Protein AF-A0A7W1NKZ8-F1 (afdb_monomer)

Nearest PDB structures (foldseek):
  4fcy-assembly1_A  TM=4.662E-01  e=5.764E-03  Muvirus mu
  3v1r-assembly1_A  TM=5.964E-01  e=1.233E-01  Xenotropic MuLV-related virus VP35
  2hb5-assembly1_A  TM=5.857E-01  e=3.860E-01  Moloney murine leukemia virus
  6ozs-assembly1_A  TM=3.858E-01  e=5.213E-01  Mus musculus
  2v7z-assembly2_B  TM=4.351E-01  e=7.777E+00  Rattus norvegicus

Radius of gyration: 21.21 Å; Cα contacts (8 Å, |Δi|>4): 188; chains: 1; bounding box: 59×27×57 Å

Foldseek 3Di:
DCPPDPDDPVLLVVLLVCVVVPNDLVVSCVVVVDDSVVSVVSNVVVVVVVVVVCVVPAAADQLQEKEWEKDWDDDVVAIKIKIWMARPPVRHTLDIDIDSDPDLVRLLVRLLSNLRRHPDDDHHYDYPPPPSNVVSCCVRVPDDDDVVNVVVVCVVVVND

Sequence (160 aa):
MFAGLRSDVKIVTWVVGLVAWGCPVAAIVAVFELDERTVADWLHRAGAYAEVFHHQHIQRVDLQQVQVDEIRLKMQQKVMWIAMAMSVGTRLWLGAVCQAKRDKKLAKQIMTCIYNWAQHMPLVIAFDGWNAYPKACSKVFREVYSLEKLADHANNLGLA

Mean predicted aligned error: 7.05 Å

pLDDT: mean 90.38, std 12.13, range [46.5, 98.25]

Structure (mmCIF, N/CA/C/O backbone):
data_AF-A0A7W1NKZ8-F1
#
_entry.id   AF-A0A7W1NKZ8-F1
#
loop_
_atom_site.group_PDB
_atom_site.id
_atom_site.type_symbol
_atom_site.label_atom_id
_atom_site.label_alt_id
_atom_site.label_comp_id
_atom_site.label_asym_id
_atom_site.label_entity_id
_atom_site.label_seq_id
_atom_site.pdbx_PDB_ins_code
_atom_site.Cartn_x
_atom_site.Cartn_y
_atom_site.Cartn_z
_atom_site.occupancy
_atom_site.B_iso_or_equiv
_atom_site.auth_seq_id
_atom_site.auth_comp_id
_atom_site.auth_asym_id
_atom_site.auth_atom_id
_atom_site.pdbx_PDB_model_num
ATOM 1 N N . MET A 1 1 ? -2.878 3.715 -16.952 1.00 84.62 1 MET A N 1
ATOM 2 C CA . MET A 1 1 ? -1.630 2.947 -17.155 1.00 84.62 1 MET A CA 1
ATOM 3 C C . MET A 1 1 ? -0.970 3.219 -18.510 1.00 84.62 1 MET A C 1
ATOM 5 O O . MET A 1 1 ? 0.131 3.749 -18.501 1.00 84.62 1 MET A O 1
ATOM 9 N N . PHE A 1 2 ? -1.606 2.930 -19.655 1.00 92.19 2 PHE A N 1
ATOM 10 C CA . PHE A 1 2 ? -0.925 2.903 -20.970 1.00 92.19 2 PHE A CA 1
ATOM 11 C C . PHE A 1 2 ? -0.939 4.199 -21.805 1.00 92.19 2 PHE A C 1
ATOM 13 O O . PHE A 1 2 ? -0.220 4.299 -22.795 1.00 92.19 2 PHE A O 1
ATOM 20 N N . ALA A 1 3 ? -1.734 5.202 -21.426 1.00 86.00 3 ALA A N 1
ATOM 21 C CA . ALA A 1 3 ? -1.888 6.429 -22.213 1.00 86.00 3 ALA A CA 1
ATOM 22 C C . ALA A 1 3 ? -0.549 7.166 -22.437 1.00 86.00 3 ALA A C 1
ATOM 24 O O . ALA A 1 3 ? 0.205 7.380 -21.490 1.00 86.00 3 ALA A O 1
ATOM 25 N N . GLY A 1 4 ? -0.247 7.555 -23.679 1.00 88.50 4 GLY A N 1
ATOM 26 C CA . GLY A 1 4 ? 0.957 8.330 -24.016 1.00 88.50 4 GLY A CA 1
ATOM 27 C C . GLY A 1 4 ? 2.282 7.552 -23.993 1.00 88.50 4 GLY A C 1
ATOM 28 O O . GLY A 1 4 ? 3.343 8.173 -23.987 1.00 88.50 4 GLY A O 1
ATOM 29 N N . LEU A 1 5 ? 2.254 6.215 -23.957 1.00 90.44 5 LEU A N 1
ATOM 30 C CA . LEU A 1 5 ? 3.464 5.399 -24.109 1.00 90.44 5 LEU A CA 1
ATOM 31 C C . LEU A 1 5 ? 3.984 5.435 -25.551 1.00 90.44 5 LEU A C 1
ATOM 33 O O . LEU A 1 5 ? 3.207 5.411 -26.500 1.00 90.44 5 LEU A O 1
ATOM 37 N N . ARG A 1 6 ? 5.314 5.432 -25.698 1.00 90.62 6 ARG A N 1
ATOM 38 C CA . ARG A 1 6 ? 6.012 5.222 -26.982 1.00 90.62 6 ARG A CA 1
ATOM 39 C C . ARG A 1 6 ? 6.473 3.771 -27.180 1.00 90.62 6 ARG A C 1
ATOM 41 O O . ARG A 1 6 ? 7.069 3.456 -28.201 1.00 90.62 6 ARG A O 1
ATOM 48 N N . SER A 1 7 ? 6.222 2.913 -26.195 1.00 91.56 7 SER A N 1
ATOM 49 C CA . SER A 1 7 ? 6.647 1.511 -26.151 1.00 91.56 7 SER A CA 1
ATOM 50 C C . SER A 1 7 ? 5.477 0.57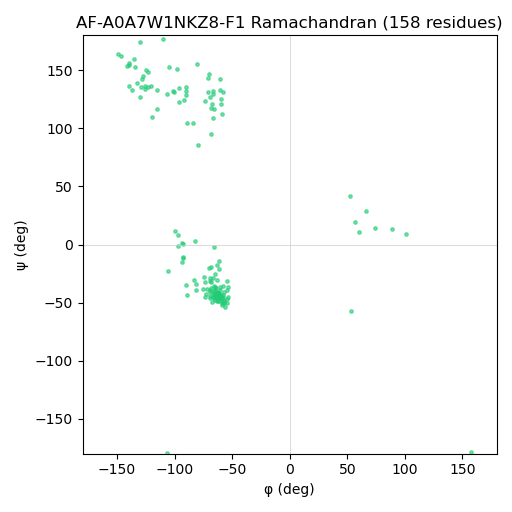4 -26.431 1.00 91.56 7 SER A C 1
ATOM 52 O O . SER A 1 7 ? 4.332 0.920 -26.131 1.00 91.56 7 SER A O 1
ATOM 54 N N . ASP A 1 8 ? 5.764 -0.618 -26.963 1.00 94.62 8 ASP A N 1
ATOM 55 C CA . ASP A 1 8 ? 4.750 -1.658 -27.158 1.00 94.62 8 ASP A CA 1
ATOM 56 C C . ASP A 1 8 ? 4.122 -2.041 -25.809 1.00 94.62 8 ASP A C 1
ATOM 58 O O . ASP A 1 8 ? 4.811 -2.417 -24.856 1.00 94.62 8 ASP A O 1
ATOM 62 N N . VAL A 1 9 ? 2.792 -1.961 -25.747 1.00 95.75 9 VAL A N 1
ATOM 63 C CA . VAL A 1 9 ? 1.986 -2.318 -24.577 1.00 95.75 9 VAL A CA 1
ATOM 64 C C . VAL A 1 9 ? 2.294 -3.736 -24.097 1.00 95.75 9 VAL A C 1
ATOM 66 O O . VAL A 1 9 ? 2.341 -3.953 -22.889 1.00 95.75 9 VAL A O 1
ATOM 69 N N . LYS A 1 10 ? 2.565 -4.687 -25.001 1.00 96.56 10 LYS A N 1
ATOM 70 C CA . LYS A 1 10 ? 2.895 -6.071 -24.627 1.00 96.56 10 LYS A CA 1
ATOM 71 C C . LYS A 1 10 ? 4.145 -6.148 -23.755 1.00 96.56 10 LYS A C 1
ATOM 73 O O . LYS A 1 10 ? 4.118 -6.819 -22.725 1.00 96.56 10 LYS A O 1
ATOM 78 N N . ILE A 1 11 ? 5.207 -5.428 -24.128 1.00 96.50 11 ILE A N 1
ATOM 79 C CA . ILE A 1 11 ? 6.454 -5.385 -23.350 1.00 96.50 11 ILE A CA 1
ATOM 80 C C . ILE A 1 11 ? 6.188 -4.769 -21.976 1.00 96.50 11 ILE A C 1
ATOM 82 O O . ILE A 1 11 ? 6.596 -5.335 -20.965 1.00 96.50 11 ILE A O 1
ATOM 86 N N . VAL A 1 12 ? 5.446 -3.660 -21.916 1.00 97.12 12 VAL A N 1
ATOM 87 C CA . VAL A 1 12 ? 5.104 -3.008 -20.641 1.00 97.12 12 VAL A CA 1
ATOM 88 C C . VAL A 1 12 ? 4.323 -3.954 -19.726 1.00 97.12 12 VAL A C 1
ATOM 90 O O . VAL A 1 12 ? 4.636 -4.063 -18.541 1.00 97.12 12 VAL A O 1
ATOM 93 N N . THR A 1 13 ? 3.343 -4.680 -20.267 1.00 97.06 13 THR A N 1
ATOM 94 C CA . THR A 1 13 ? 2.568 -5.675 -19.517 1.00 97.06 13 THR A CA 1
ATOM 95 C C .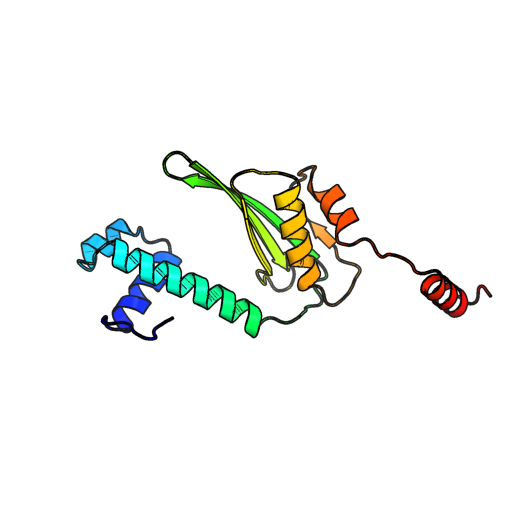 THR A 1 13 ? 3.446 -6.808 -18.991 1.00 97.06 13 THR A C 1
ATOM 97 O O . THR A 1 13 ? 3.304 -7.184 -17.829 1.00 97.06 13 THR A O 1
ATOM 100 N N . TRP A 1 14 ? 4.368 -7.338 -19.799 1.00 97.88 14 TRP A N 1
ATOM 101 C CA . TRP A 1 14 ? 5.294 -8.380 -19.350 1.00 97.88 14 TRP A CA 1
ATOM 102 C C . TRP A 1 14 ? 6.230 -7.889 -18.256 1.00 97.88 14 TRP A C 1
ATOM 104 O O . TRP A 1 14 ? 6.366 -8.566 -17.244 1.00 97.88 14 TRP A O 1
ATOM 114 N N . VAL A 1 15 ? 6.821 -6.704 -18.411 1.00 97.75 15 VAL A N 1
ATOM 115 C CA . VAL A 1 15 ? 7.709 -6.117 -17.399 1.00 97.75 15 VAL A CA 1
ATOM 116 C C . VAL A 1 15 ? 6.983 -5.935 -16.069 1.00 97.75 15 VAL A C 1
ATOM 118 O O . VAL A 1 15 ? 7.470 -6.395 -15.037 1.00 97.75 15 VAL A O 1
ATOM 121 N N . VAL A 1 16 ? 5.797 -5.322 -16.082 1.00 97.62 16 VAL A N 1
ATOM 122 C CA . VAL A 1 16 ? 4.998 -5.126 -14.861 1.00 97.62 16 VAL A CA 1
ATOM 123 C C . VAL A 1 16 ? 4.598 -6.469 -14.248 1.00 97.62 16 VAL A C 1
ATOM 125 O O . VAL A 1 16 ? 4.705 -6.637 -13.034 1.00 97.62 16 VAL A O 1
ATOM 128 N N . GLY A 1 17 ? 4.201 -7.441 -15.074 1.00 97.81 17 GLY A N 1
ATOM 129 C CA . GLY A 1 17 ? 3.902 -8.799 -14.628 1.00 97.81 17 GLY A CA 1
ATOM 130 C C . GLY A 1 17 ? 5.099 -9.457 -13.944 1.00 97.81 17 GLY A C 1
ATOM 131 O O . GLY A 1 17 ? 4.982 -9.908 -12.811 1.00 97.81 17 GLY A O 1
ATOM 132 N N . LEU A 1 18 ? 6.267 -9.464 -14.585 1.00 98.00 18 LEU A N 1
ATOM 133 C CA . LEU A 1 18 ? 7.491 -10.063 -14.048 1.00 98.00 18 LEU A CA 1
ATOM 134 C C . LEU A 1 18 ? 7.888 -9.453 -12.702 1.00 98.00 18 LEU A C 1
ATOM 136 O O . LEU A 1 18 ? 8.215 -10.195 -11.777 1.00 98.00 18 LEU A O 1
ATOM 140 N N . VAL A 1 19 ? 7.810 -8.126 -12.560 1.00 97.44 19 VAL A N 1
ATOM 141 C CA . VAL A 1 19 ? 8.068 -7.466 -11.271 1.00 97.44 19 VAL A CA 1
ATOM 142 C C . VAL A 1 19 ? 7.049 -7.893 -10.215 1.00 97.44 19 VAL A C 1
ATOM 144 O O . VAL A 1 19 ? 7.438 -8.178 -9.085 1.00 97.44 19 VAL A O 1
ATOM 147 N N . ALA A 1 20 ? 5.764 -8.003 -10.567 1.00 95.81 20 ALA A N 1
ATOM 148 C CA . ALA A 1 20 ? 4.727 -8.464 -9.641 1.00 95.81 20 ALA A CA 1
ATOM 149 C C . ALA A 1 20 ? 4.949 -9.917 -9.172 1.00 95.81 20 ALA A C 1
ATOM 151 O O . ALA A 1 20 ? 4.628 -10.250 -8.034 1.00 95.81 20 ALA A O 1
ATOM 152 N N . TRP A 1 21 ? 5.556 -10.759 -10.015 1.00 96.88 21 TRP A N 1
ATOM 153 C CA . TRP A 1 21 ? 5.985 -12.124 -9.678 1.00 96.88 21 TRP A CA 1
ATOM 154 C C . TRP A 1 21 ? 7.343 -12.191 -8.953 1.00 96.88 21 TRP A C 1
ATOM 156 O O . TRP A 1 21 ? 7.826 -13.281 -8.653 1.00 96.88 21 TRP A O 1
ATOM 166 N N . GLY A 1 22 ? 7.961 -11.047 -8.645 1.00 95.88 22 GLY A N 1
ATOM 167 C CA . GLY A 1 22 ? 9.202 -10.964 -7.872 1.00 95.88 22 GLY A CA 1
ATOM 168 C C . GLY A 1 22 ? 10.489 -11.037 -8.697 1.00 95.88 22 GLY A C 1
ATOM 169 O O . GLY A 1 22 ? 11.566 -11.207 -8.126 1.00 95.88 22 GLY A O 1
ATOM 170 N N . CYS A 1 23 ? 10.418 -10.899 -10.025 1.00 97.56 23 CYS A N 1
ATOM 171 C CA . CYS A 1 23 ? 11.612 -10.835 -10.865 1.00 97.56 23 CYS A CA 1
ATOM 172 C C . CYS A 1 23 ? 12.410 -9.545 -10.573 1.00 97.56 23 CYS A C 1
ATOM 174 O O . CYS A 1 23 ? 11.831 -8.452 -10.593 1.00 97.56 23 CYS A O 1
ATOM 176 N N . PRO A 1 24 ? 13.733 -9.625 -10.324 1.00 96.06 24 PRO A N 1
ATOM 177 C CA . PRO A 1 24 ? 14.551 -8.440 -10.090 1.00 96.06 24 PRO A CA 1
ATOM 178 C C . PRO A 1 24 ? 14.546 -7.483 -11.289 1.00 96.06 24 PRO A C 1
ATOM 180 O O . PRO A 1 24 ? 14.808 -7.895 -12.418 1.00 96.06 24 PRO A O 1
ATOM 183 N N . VAL A 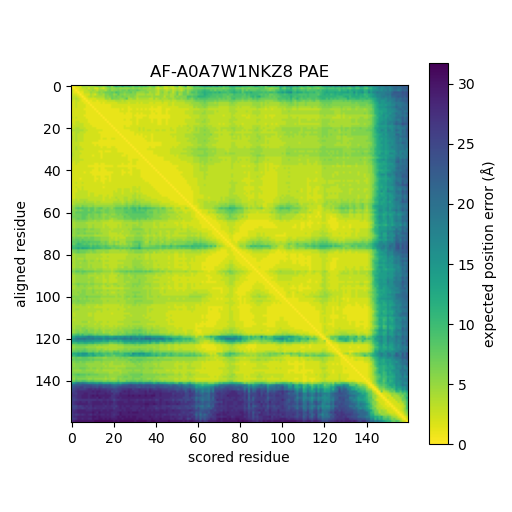1 25 ? 14.352 -6.184 -11.036 1.00 96.19 25 VAL A N 1
ATOM 184 C CA . VAL A 1 25 ? 14.349 -5.140 -12.085 1.00 96.19 25 VAL A CA 1
ATOM 185 C C . VAL A 1 25 ? 15.631 -5.170 -12.921 1.00 96.19 25 VAL A C 1
ATOM 187 O O . VAL A 1 25 ? 15.560 -5.059 -14.140 1.00 96.19 25 VAL A O 1
ATOM 190 N N . ALA A 1 26 ? 16.789 -5.408 -12.298 1.00 96.94 26 ALA A N 1
ATOM 191 C CA . ALA A 1 26 ? 18.065 -5.520 -13.006 1.00 96.94 26 ALA A CA 1
ATOM 192 C C . ALA A 1 26 ? 18.091 -6.673 -14.029 1.00 96.94 26 ALA A C 1
ATOM 194 O O . ALA A 1 26 ? 18.666 -6.522 -15.103 1.00 96.94 26 ALA A O 1
ATOM 195 N N . ALA A 1 27 ? 17.442 -7.806 -13.729 1.00 97.94 27 ALA A N 1
ATOM 196 C CA . ALA A 1 27 ? 17.345 -8.926 -14.665 1.00 97.94 27 ALA A CA 1
ATOM 197 C C . ALA A 1 27 ? 16.449 -8.569 -15.859 1.00 97.94 27 ALA A C 1
ATOM 199 O O . ALA A 1 27 ? 16.797 -8.861 -16.997 1.00 97.94 27 ALA A O 1
ATOM 200 N N . ILE A 1 28 ? 15.333 -7.881 -15.610 1.00 98.12 28 ILE A N 1
ATOM 201 C CA . ILE A 1 28 ? 14.430 -7.403 -16.664 1.00 98.12 28 ILE A CA 1
ATOM 202 C C . ILE A 1 28 ? 15.144 -6.401 -17.575 1.00 98.12 28 ILE A C 1
ATOM 204 O O . ILE A 1 28 ? 15.101 -6.545 -18.792 1.00 98.12 28 ILE A O 1
ATOM 208 N N . VAL A 1 29 ? 15.826 -5.416 -16.986 1.00 98.25 29 VAL A N 1
ATOM 209 C CA . VAL A 1 29 ? 16.631 -4.415 -17.701 1.00 98.25 29 VAL A CA 1
ATOM 210 C C . VAL A 1 29 ? 17.662 -5.086 -18.606 1.00 98.25 29 VAL A C 1
ATOM 212 O O . VAL A 1 29 ? 17.750 -4.738 -19.779 1.00 98.25 29 VAL A O 1
ATOM 215 N N . ALA A 1 30 ? 18.386 -6.084 -18.092 1.00 98.00 30 ALA A N 1
ATOM 216 C CA . ALA A 1 30 ? 19.406 -6.795 -18.855 1.00 98.00 30 ALA A CA 1
ATOM 217 C C . ALA A 1 30 ? 18.822 -7.666 -19.982 1.00 98.00 30 ALA A C 1
ATOM 219 O O . ALA A 1 30 ? 19.348 -7.655 -21.087 1.00 98.00 30 ALA A O 1
ATOM 220 N N . VAL A 1 31 ? 17.746 -8.416 -19.718 1.00 97.88 31 VAL A N 1
ATOM 221 C CA . VAL A 1 31 ? 17.170 -9.374 -20.682 1.00 97.88 31 VAL A CA 1
ATOM 222 C C . VAL A 1 31 ? 16.388 -8.681 -21.795 1.00 97.88 31 VAL A C 1
ATOM 224 O O . VAL A 1 31 ? 16.431 -9.124 -22.937 1.00 97.88 31 VAL A O 1
ATOM 227 N N . PHE A 1 32 ? 15.657 -7.614 -21.470 1.00 96.56 32 PHE A N 1
ATOM 228 C CA . PHE A 1 32 ? 14.863 -6.865 -22.447 1.00 96.56 32 PHE A CA 1
ATOM 229 C C . PHE A 1 32 ? 15.614 -5.664 -23.040 1.00 96.56 32 PHE A C 1
ATOM 231 O O . PHE A 1 32 ? 15.027 -4.935 -23.835 1.00 96.56 32 PHE A O 1
ATOM 238 N N . GLU A 1 33 ? 16.873 -5.444 -22.641 1.00 97.19 33 GLU A N 1
ATOM 239 C CA . GLU A 1 33 ? 17.715 -4.316 -23.070 1.00 97.19 33 GLU A CA 1
ATOM 240 C C . GLU A 1 33 ? 17.026 -2.949 -22.879 1.00 97.19 33 GLU A C 1
ATOM 242 O O . GLU A 1 33 ? 17.062 -2.061 -23.732 1.00 97.19 33 GLU A O 1
ATOM 247 N N . LEU A 1 34 ? 16.352 -2.784 -21.738 1.00 96.94 34 LEU A N 1
ATOM 248 C CA . LEU A 1 34 ? 15.574 -1.588 -21.413 1.00 96.94 34 LEU A CA 1
ATOM 249 C C . LEU A 1 34 ? 16.365 -0.622 -20.535 1.00 96.94 34 LEU A C 1
ATOM 251 O O . LEU A 1 34 ? 17.146 -1.030 -19.684 1.00 96.94 34 LEU A O 1
ATOM 255 N N . ASP A 1 35 ? 16.081 0.672 -20.652 1.00 96.56 35 ASP A N 1
ATOM 256 C CA . ASP A 1 35 ? 16.578 1.652 -19.687 1.00 96.56 35 ASP A CA 1
ATOM 257 C C . ASP A 1 35 ? 15.861 1.496 -18.328 1.00 96.56 35 ASP A C 1
ATOM 259 O O . ASP A 1 35 ? 14.628 1.451 -18.250 1.00 96.56 35 ASP A O 1
ATOM 263 N N . GLU A 1 36 ? 16.628 1.443 -17.236 1.00 96.69 36 GLU A N 1
ATOM 264 C CA . GLU A 1 36 ? 16.103 1.245 -15.876 1.00 96.69 36 GLU A CA 1
ATOM 265 C C . GLU A 1 36 ? 15.093 2.328 -15.464 1.00 96.69 36 GLU A C 1
ATOM 267 O O . GLU A 1 36 ? 14.094 2.031 -14.804 1.00 96.69 36 GLU A O 1
ATOM 272 N N . ARG A 1 37 ? 15.293 3.582 -15.889 1.00 96.56 37 ARG A N 1
ATOM 273 C CA . ARG A 1 37 ? 14.377 4.694 -15.581 1.00 96.56 37 ARG A CA 1
ATOM 274 C C . ARG A 1 37 ? 13.047 4.518 -16.300 1.00 96.56 37 ARG A C 1
ATOM 276 O O . ARG A 1 37 ? 12.011 4.894 -15.759 1.00 96.56 37 ARG A O 1
ATOM 283 N N . THR A 1 38 ? 13.072 3.922 -17.489 1.00 96.06 38 THR A N 1
ATOM 284 C CA . THR A 1 38 ? 11.860 3.581 -18.242 1.00 96.06 38 THR A CA 1
ATOM 285 C C . THR A 1 38 ? 11.056 2.503 -17.516 1.00 96.06 38 THR A C 1
ATOM 287 O O . THR A 1 38 ? 9.850 2.662 -17.328 1.00 96.06 38 THR A O 1
ATOM 290 N N . VAL A 1 39 ? 11.716 1.448 -17.023 1.00 97.00 39 VAL A N 1
ATOM 291 C CA . VAL A 1 39 ? 11.057 0.422 -16.197 1.00 97.00 39 VAL A CA 1
ATOM 292 C C . VAL A 1 39 ? 10.484 1.038 -14.916 1.00 97.00 39 VAL A C 1
ATOM 294 O O . VAL A 1 39 ? 9.335 0.770 -14.565 1.00 97.00 39 VAL A O 1
ATOM 297 N N . ALA A 1 40 ? 11.239 1.914 -14.247 1.00 95.94 40 ALA A N 1
ATOM 298 C CA . ALA A 1 40 ? 10.775 2.614 -13.052 1.00 95.94 40 ALA A CA 1
ATOM 299 C C . ALA A 1 40 ? 9.531 3.487 -13.315 1.00 95.94 40 ALA A C 1
ATOM 301 O O . ALA A 1 40 ? 8.587 3.445 -12.522 1.00 95.94 40 ALA A O 1
ATOM 302 N N . ASP A 1 41 ? 9.485 4.228 -14.431 1.00 96.69 41 ASP A N 1
ATOM 303 C CA . ASP A 1 41 ? 8.300 5.000 -14.838 1.00 96.69 41 ASP A CA 1
ATOM 304 C C . ASP A 1 41 ? 7.081 4.093 -15.048 1.00 96.69 41 ASP A C 1
ATOM 306 O O . ASP A 1 41 ? 5.993 4.371 -14.538 1.00 96.69 41 ASP A O 1
ATOM 310 N N . TRP A 1 42 ? 7.247 2.959 -15.734 1.00 97.38 42 TRP A N 1
ATOM 311 C CA . TRP A 1 42 ? 6.147 2.016 -15.945 1.00 97.38 42 TRP A CA 1
ATOM 312 C C . TRP A 1 42 ? 5.610 1.440 -14.640 1.00 97.38 42 TRP A C 1
ATOM 314 O O . TRP A 1 42 ? 4.392 1.366 -14.472 1.00 97.38 42 TRP A O 1
ATOM 324 N N . LEU A 1 43 ? 6.489 1.081 -13.701 1.00 96.88 43 LEU A N 1
ATOM 325 C CA . LEU A 1 43 ? 6.083 0.599 -12.381 1.00 96.88 43 LEU A CA 1
ATOM 326 C C . LEU A 1 43 ? 5.348 1.679 -11.587 1.00 96.88 43 LEU A C 1
ATOM 328 O O . LEU A 1 43 ? 4.306 1.397 -10.996 1.00 96.88 43 LEU A O 1
ATOM 332 N N . HIS A 1 44 ? 5.829 2.924 -11.621 1.00 96.06 44 HIS A N 1
ATOM 333 C CA . HIS A 1 44 ? 5.149 4.047 -10.980 1.00 96.06 44 HIS A CA 1
ATOM 334 C C . HIS A 1 44 ? 3.745 4.261 -11.567 1.00 96.06 44 HIS A C 1
ATOM 336 O O . HIS A 1 44 ? 2.760 4.375 -10.836 1.00 96.06 44 HIS A O 1
ATOM 342 N N . ARG A 1 45 ? 3.621 4.236 -12.898 1.00 96.56 45 ARG A N 1
ATOM 343 C CA . ARG A 1 45 ? 2.335 4.352 -13.604 1.00 96.56 45 ARG A CA 1
ATOM 344 C C . ARG A 1 45 ? 1.395 3.181 -13.325 1.00 96.56 45 ARG A C 1
ATOM 346 O O . ARG A 1 45 ? 0.182 3.390 -13.266 1.00 96.56 45 ARG A O 1
ATOM 353 N N . ALA A 1 46 ? 1.927 1.967 -13.197 1.00 96.44 46 ALA A N 1
ATOM 354 C CA . ALA A 1 46 ? 1.162 0.780 -12.834 1.00 96.44 46 ALA A CA 1
ATOM 355 C C . ALA A 1 46 ? 0.630 0.893 -11.399 1.00 96.44 46 ALA A C 1
ATOM 357 O O . ALA A 1 46 ? -0.559 0.682 -11.183 1.00 96.44 46 ALA A O 1
ATOM 358 N N . GLY A 1 47 ? 1.475 1.309 -10.450 1.00 95.06 47 GLY A N 1
ATOM 359 C CA . GLY A 1 47 ? 1.091 1.537 -9.056 1.00 95.06 47 GLY A CA 1
ATOM 360 C C . GLY A 1 47 ? 0.016 2.615 -8.906 1.00 95.06 47 GLY A C 1
ATOM 361 O O . GLY A 1 47 ? -1.018 2.361 -8.296 1.00 95.06 47 GLY A O 1
ATOM 362 N N . ALA A 1 48 ? 0.200 3.776 -9.544 1.00 95.50 48 ALA A N 1
ATOM 363 C CA . ALA A 1 48 ? -0.802 4.847 -9.541 1.00 95.50 48 ALA A CA 1
ATOM 364 C C . ALA A 1 48 ? -2.137 4.395 -10.158 1.00 95.50 48 ALA A C 1
ATOM 366 O O . ALA A 1 48 ? -3.211 4.737 -9.669 1.00 95.50 48 ALA A O 1
ATOM 367 N N . TYR A 1 49 ? -2.085 3.597 -11.229 1.00 95.69 49 TYR A N 1
ATOM 368 C CA . TYR A 1 49 ? -3.292 3.018 -11.810 1.00 95.69 49 TYR A CA 1
ATOM 369 C C . TYR A 1 49 ? -3.964 2.012 -10.869 1.00 95.69 49 TYR A C 1
ATOM 371 O O . TYR A 1 49 ? -5.184 2.040 -10.754 1.00 95.69 49 TYR A O 1
ATOM 379 N N . ALA A 1 50 ? -3.194 1.160 -10.187 1.00 93.94 50 ALA A N 1
ATOM 380 C CA . ALA A 1 50 ? -3.720 0.195 -9.226 1.00 93.94 50 ALA A CA 1
ATOM 381 C C . ALA A 1 50 ? -4.408 0.884 -8.037 1.00 93.94 50 ALA A C 1
ATOM 383 O O . ALA A 1 50 ? -5.489 0.462 -7.640 1.00 93.94 50 ALA A O 1
ATOM 384 N N . GLU A 1 51 ? -3.839 1.976 -7.521 1.00 93.44 51 GLU A N 1
ATOM 385 C CA . GLU A 1 51 ? -4.449 2.783 -6.457 1.00 93.44 51 GLU A CA 1
ATOM 386 C C . GLU A 1 51 ? -5.787 3.394 -6.904 1.00 93.44 51 GLU A C 1
ATOM 388 O O . GLU A 1 51 ? -6.803 3.243 -6.225 1.00 93.44 51 GLU A O 1
ATOM 393 N N . VAL A 1 52 ? -5.824 4.020 -8.086 1.00 94.94 52 VAL A N 1
ATOM 394 C CA . VAL A 1 52 ? -7.065 4.576 -8.652 1.00 94.94 52 VAL A CA 1
ATOM 395 C C . VAL A 1 52 ? -8.101 3.481 -8.896 1.00 94.94 52 VAL A C 1
ATOM 397 O O . VAL A 1 52 ? -9.264 3.647 -8.533 1.00 94.94 52 VAL A O 1
ATOM 400 N N . PHE A 1 53 ? -7.685 2.356 -9.480 1.00 94.44 53 PHE A N 1
ATOM 401 C CA . PHE A 1 53 ? -8.556 1.212 -9.721 1.00 94.44 53 PHE A CA 1
ATOM 402 C C . PHE A 1 53 ? -9.174 0.719 -8.410 1.00 94.44 53 PHE A C 1
ATOM 404 O O . PHE A 1 53 ? -10.392 0.560 -8.338 1.00 94.44 53 PHE A O 1
ATOM 411 N N . HIS A 1 54 ? -8.358 0.558 -7.365 1.00 93.19 54 HIS A N 1
ATOM 412 C CA . HIS A 1 54 ? -8.802 0.143 -6.037 1.00 93.19 54 HIS A CA 1
ATOM 413 C C . HIS A 1 54 ? -9.865 1.090 -5.476 1.00 93.19 54 HIS A C 1
ATOM 415 O O . HIS A 1 54 ? -10.945 0.650 -5.092 1.00 93.19 54 HIS A O 1
ATOM 421 N N . HIS A 1 55 ? -9.616 2.400 -5.512 1.00 91.62 55 HIS A N 1
ATOM 422 C CA . HIS A 1 55 ? -10.564 3.399 -5.012 1.00 91.62 55 HIS A CA 1
ATOM 423 C C . HIS A 1 55 ? -11.868 3.501 -5.812 1.00 91.62 55 HIS A C 1
ATOM 425 O O . HIS A 1 55 ? -12.889 3.887 -5.251 1.00 91.62 55 HIS A O 1
ATOM 431 N N . GLN A 1 56 ? -11.846 3.186 -7.107 1.00 94.00 56 GLN A N 1
ATOM 432 C CA . GLN A 1 56 ? -13.029 3.252 -7.969 1.00 94.00 56 GLN A CA 1
ATOM 433 C C . GLN A 1 56 ? -13.917 2.009 -7.876 1.00 94.00 56 GLN A C 1
ATOM 435 O O . GLN A 1 56 ? -15.125 2.113 -8.078 1.00 94.00 56 GLN A O 1
ATOM 440 N N . HIS A 1 57 ? -13.326 0.843 -7.614 1.00 91.81 57 HIS A N 1
ATOM 441 C CA . HIS A 1 57 ? -14.031 -0.438 -7.713 1.00 91.81 57 HIS A CA 1
ATOM 442 C C . HIS A 1 57 ? -14.367 -1.046 -6.356 1.00 91.81 57 HIS A C 1
ATOM 444 O O . HIS A 1 57 ? -15.294 -1.848 -6.262 1.00 91.81 57 HIS A O 1
ATOM 450 N N . ILE A 1 58 ? -13.641 -0.673 -5.303 1.00 89.50 58 ILE A N 1
ATOM 451 C CA . ILE A 1 58 ? -13.950 -1.114 -3.950 1.00 89.50 58 ILE A CA 1
ATOM 452 C C . ILE A 1 58 ? -14.902 -0.106 -3.313 1.00 89.50 58 ILE A C 1
ATOM 454 O O . ILE A 1 58 ? -14.700 1.104 -3.382 1.00 89.50 58 ILE A O 1
ATOM 458 N N . GLN A 1 59 ? -15.966 -0.617 -2.702 1.00 88.69 59 GLN A N 1
ATOM 459 C CA . GLN A 1 59 ? -16.910 0.162 -1.906 1.00 88.69 59 GLN A CA 1
ATOM 460 C C . GLN A 1 59 ? -16.705 -0.140 -0.421 1.00 88.69 59 GLN A C 1
ATOM 462 O O . GLN A 1 59 ? -15.839 -0.931 -0.047 1.00 88.69 59 GLN A O 1
ATOM 467 N N . ARG A 1 60 ? -17.503 0.490 0.446 1.00 91.00 60 ARG A N 1
ATOM 468 C CA . ARG A 1 60 ? -17.551 0.079 1.852 1.00 91.00 60 ARG A CA 1
ATOM 469 C C . ARG A 1 60 ? -18.015 -1.374 1.948 1.00 91.00 60 ARG A C 1
ATOM 471 O O . ARG A 1 60 ? -18.884 -1.793 1.192 1.00 91.00 60 ARG A O 1
ATOM 478 N N . VAL A 1 61 ? -17.428 -2.116 2.878 1.00 90.38 61 VAL A N 1
ATOM 479 C CA . VAL A 1 61 ? -17.659 -3.549 3.081 1.00 90.38 61 VAL A CA 1
ATOM 480 C C . VAL A 1 61 ? -18.017 -3.785 4.544 1.00 90.38 61 VAL A C 1
ATOM 482 O O . VAL A 1 61 ? -17.483 -3.119 5.436 1.00 90.38 61 VAL A O 1
ATOM 485 N N . ASP A 1 62 ? -18.904 -4.741 4.816 1.00 92.31 62 ASP A N 1
ATOM 486 C CA . ASP A 1 62 ? -19.029 -5.298 6.163 1.00 92.31 62 ASP A CA 1
ATOM 487 C C . ASP A 1 62 ? -17.762 -6.101 6.488 1.00 92.31 62 ASP A C 1
ATOM 489 O O . ASP A 1 62 ? -17.584 -7.241 6.060 1.00 92.31 62 ASP A O 1
ATOM 493 N N . LEU A 1 63 ? -16.817 -5.443 7.159 1.00 92.88 63 LEU A N 1
ATOM 494 C CA . LEU A 1 63 ? -15.467 -5.964 7.317 1.00 92.88 63 LEU A CA 1
ATOM 495 C C . LEU A 1 63 ? -15.393 -7.126 8.305 1.00 92.88 63 LEU A C 1
ATOM 497 O O . LEU A 1 63 ? -14.545 -7.989 8.091 1.00 92.88 63 LEU A O 1
ATOM 501 N N . GLN A 1 64 ? -16.252 -7.135 9.337 1.00 93.06 64 GLN A N 1
ATOM 502 C CA . GLN A 1 64 ? -16.331 -8.075 10.473 1.00 93.06 64 GLN A CA 1
ATOM 503 C C . GLN A 1 64 ? -15.024 -8.276 11.256 1.00 93.06 64 GLN A C 1
ATOM 505 O O . GLN A 1 64 ? -14.958 -8.013 12.458 1.00 93.06 64 GLN A O 1
ATOM 510 N N . GLN A 1 65 ? -13.965 -8.697 10.570 1.00 95.69 65 GLN A N 1
ATOM 511 C CA . GLN A 1 65 ? -12.617 -8.849 11.076 1.00 95.69 65 GLN A CA 1
ATOM 512 C C . GLN A 1 65 ? -11.570 -8.318 10.082 1.00 95.69 65 GLN A C 1
ATOM 514 O O . GLN A 1 65 ? -11.563 -8.656 8.895 1.00 95.69 65 GLN A O 1
ATOM 519 N N . VAL A 1 66 ? -10.623 -7.534 10.597 1.00 97.00 66 VAL A N 1
ATOM 520 C CA . VAL A 1 66 ? -9.477 -6.993 9.857 1.00 97.00 66 VAL A CA 1
ATOM 521 C C . VAL A 1 66 ? -8.179 -7.404 10.534 1.00 97.00 66 VAL A C 1
ATOM 523 O O . VAL A 1 66 ? -8.041 -7.292 11.750 1.00 97.00 66 VAL A O 1
ATOM 526 N N . GLN A 1 67 ? -7.212 -7.842 9.735 1.00 97.75 67 GLN A N 1
ATOM 527 C CA . GLN A 1 67 ? -5.831 -8.028 10.156 1.00 97.75 67 GLN A CA 1
ATOM 528 C C . GLN A 1 67 ? -5.013 -6.795 9.772 1.00 97.75 67 GLN A C 1
ATOM 530 O O . GLN A 1 67 ? -5.123 -6.297 8.649 1.00 97.75 67 GLN A O 1
ATOM 535 N N . VAL A 1 68 ? -4.189 -6.324 10.703 1.00 97.75 68 VAL A N 1
ATOM 536 C CA . VAL A 1 68 ? -3.258 -5.211 10.520 1.00 97.75 68 VAL A CA 1
ATOM 537 C C . VAL A 1 68 ? -1.861 -5.673 10.893 1.00 97.75 68 VAL A C 1
ATOM 539 O O . VAL A 1 68 ? -1.678 -6.308 11.929 1.00 97.75 68 VAL A O 1
ATOM 542 N N . ASP A 1 69 ? -0.892 -5.347 10.049 1.00 96.50 69 ASP A N 1
ATOM 543 C CA . ASP A 1 69 ? 0.510 -5.710 10.254 1.00 96.50 69 ASP A CA 1
ATOM 544 C C . ASP A 1 69 ? 1.439 -4.650 9.645 1.00 96.50 69 ASP A C 1
ATOM 546 O O . ASP A 1 69 ? 1.007 -3.828 8.822 1.00 96.50 69 ASP A O 1
ATOM 550 N N . GLU A 1 70 ? 2.718 -4.666 10.020 1.00 96.12 70 GLU A N 1
ATOM 551 C CA . GLU A 1 70 ? 3.734 -3.752 9.513 1.00 96.12 70 GLU A CA 1
ATOM 552 C C . GLU A 1 70 ? 4.991 -4.454 9.006 1.00 96.12 70 GLU A C 1
ATOM 554 O O . GLU A 1 70 ? 5.617 -5.271 9.675 1.00 96.12 70 GLU A O 1
ATOM 559 N N . ILE A 1 71 ? 5.463 -4.011 7.844 1.00 95.94 71 ILE A N 1
ATOM 560 C CA . ILE A 1 71 ? 6.726 -4.460 7.267 1.00 95.94 71 ILE A CA 1
ATOM 561 C C . ILE A 1 71 ? 7.776 -3.360 7.404 1.00 95.94 71 ILE A C 1
ATOM 563 O O . ILE A 1 71 ? 7.571 -2.211 7.000 1.00 95.94 71 ILE A O 1
ATOM 567 N N . ARG A 1 72 ? 8.947 -3.734 7.931 1.00 96.62 72 ARG A N 1
ATOM 568 C CA . ARG A 1 72 ? 10.156 -2.905 7.925 1.00 96.62 72 ARG A CA 1
ATOM 569 C C . ARG A 1 72 ? 10.960 -3.165 6.655 1.00 96.62 72 ARG A C 1
ATOM 571 O O . ARG A 1 72 ? 11.684 -4.151 6.555 1.00 96.62 72 ARG A O 1
ATOM 578 N N . LEU A 1 73 ? 10.898 -2.235 5.716 1.00 95.56 73 LEU A N 1
ATOM 579 C CA . LEU A 1 73 ? 11.645 -2.279 4.467 1.00 95.56 73 LEU A CA 1
ATOM 580 C C . LEU A 1 73 ? 13.012 -1.594 4.632 1.00 95.56 73 LEU A C 1
ATOM 582 O O . LEU A 1 73 ? 13.100 -0.445 5.072 1.00 95.56 73 LEU A O 1
ATOM 586 N N . LYS A 1 74 ? 14.091 -2.275 4.236 1.00 95.56 74 LYS A N 1
ATOM 587 C CA . LYS A 1 74 ? 15.426 -1.673 4.107 1.00 95.56 74 LYS A CA 1
ATOM 588 C C . LYS A 1 74 ? 15.651 -1.257 2.653 1.00 95.56 74 LYS A C 1
ATOM 590 O O . LYS A 1 74 ? 15.597 -2.089 1.758 1.00 95.56 74 LYS A O 1
ATOM 595 N N . MET A 1 75 ? 15.937 0.020 2.440 1.00 90.25 75 MET A N 1
ATOM 596 C CA . MET A 1 75 ? 16.335 0.590 1.152 1.00 90.25 75 MET A CA 1
ATOM 597 C C . MET A 1 75 ? 17.814 0.997 1.199 1.00 90.25 75 MET A C 1
ATOM 599 O O . MET A 1 75 ? 18.460 0.920 2.249 1.00 90.25 75 MET A O 1
ATOM 603 N N . GLN A 1 76 ? 18.363 1.472 0.078 1.00 90.25 76 GLN A N 1
ATOM 604 C CA . GLN A 1 76 ? 19.707 2.050 0.068 1.00 90.25 76 GLN A CA 1
ATOM 605 C C . GLN A 1 76 ? 19.770 3.248 1.028 1.00 90.25 76 GLN A C 1
ATOM 607 O O . GLN A 1 76 ? 19.121 4.270 0.816 1.00 90.25 76 GLN A O 1
ATOM 612 N N . GLN A 1 77 ? 20.533 3.084 2.114 1.00 91.69 77 GLN A N 1
ATOM 613 C CA . GLN A 1 77 ? 20.759 4.082 3.172 1.00 91.69 77 GLN A CA 1
ATOM 614 C C . GLN A 1 77 ? 19.500 4.564 3.921 1.00 91.69 77 GLN A C 1
ATOM 616 O O . GLN A 1 77 ? 19.566 5.530 4.678 1.00 91.69 77 GLN A O 1
ATOM 621 N N . LYS A 1 78 ? 18.344 3.914 3.741 1.00 93.94 78 LYS A N 1
ATOM 622 C CA . LYS A 1 78 ? 17.073 4.340 4.345 1.00 93.94 78 LYS A CA 1
ATOM 623 C C . LYS A 1 78 ? 16.271 3.146 4.846 1.00 93.94 78 LYS A C 1
ATOM 625 O O . LYS A 1 78 ? 16.425 2.024 4.369 1.00 93.94 78 LYS A O 1
ATOM 630 N N . VAL A 1 79 ? 15.396 3.402 5.811 1.00 95.56 79 VAL A N 1
ATOM 631 C CA . VAL A 1 79 ? 14.404 2.440 6.298 1.00 95.56 79 VAL A CA 1
ATOM 632 C C . VAL A 1 79 ? 13.028 3.044 6.084 1.00 95.56 79 VAL A C 1
ATOM 634 O O . VAL A 1 79 ? 12.823 4.225 6.360 1.00 95.56 79 VAL A O 1
ATOM 637 N N . MET A 1 80 ? 12.105 2.223 5.603 1.00 96.56 80 MET A N 1
ATOM 638 C CA . MET A 1 80 ? 10.696 2.555 5.451 1.00 96.56 80 MET A CA 1
ATOM 639 C C . MET A 1 80 ? 9.859 1.543 6.224 1.00 96.56 80 MET A C 1
ATOM 641 O O . MET A 1 80 ? 10.227 0.378 6.354 1.00 96.56 80 MET A O 1
ATOM 645 N N . TRP A 1 81 ? 8.730 1.998 6.739 1.00 97.56 81 TRP A N 1
ATOM 646 C CA . TRP A 1 81 ? 7.718 1.176 7.379 1.00 97.56 81 TRP A CA 1
ATOM 647 C C . TRP A 1 81 ? 6.452 1.231 6.549 1.00 97.56 81 TRP A C 1
ATOM 649 O O . TRP A 1 81 ? 6.019 2.316 6.159 1.00 97.56 81 TRP A O 1
ATOM 659 N N . ILE A 1 82 ? 5.872 0.066 6.294 1.00 97.56 82 ILE A N 1
ATOM 660 C CA . ILE A 1 82 ? 4.619 -0.080 5.566 1.00 97.56 82 ILE A CA 1
ATOM 661 C C . ILE A 1 82 ? 3.641 -0.751 6.518 1.00 97.56 82 ILE A C 1
ATOM 663 O O . ILE A 1 82 ? 3.832 -1.916 6.844 1.00 97.56 82 ILE A O 1
ATOM 667 N N . ALA A 1 83 ? 2.630 -0.023 6.986 1.00 97.62 83 ALA A N 1
ATOM 668 C CA . ALA A 1 83 ? 1.509 -0.618 7.708 1.00 97.62 83 ALA A CA 1
ATOM 669 C C . ALA A 1 83 ? 0.426 -0.996 6.704 1.00 97.62 83 ALA A C 1
ATOM 671 O O . ALA A 1 83 ? 0.125 -0.202 5.814 1.00 97.62 83 ALA A O 1
ATOM 672 N N . MET A 1 84 ? -0.160 -2.178 6.833 1.00 97.75 84 MET A N 1
ATOM 673 C CA . MET A 1 84 ? -1.125 -2.698 5.872 1.00 97.75 84 MET A CA 1
ATOM 674 C C . MET A 1 84 ? -2.329 -3.286 6.589 1.00 97.75 84 MET A C 1
ATOM 676 O O . MET A 1 84 ? -2.214 -3.748 7.722 1.00 97.75 84 MET A O 1
ATOM 680 N N . ALA A 1 85 ? -3.476 -3.272 5.917 1.00 97.31 85 ALA A N 1
ATOM 681 C CA . ALA A 1 85 ? -4.712 -3.826 6.439 1.00 97.31 85 ALA A CA 1
ATOM 682 C C . ALA A 1 85 ? -5.393 -4.717 5.400 1.00 97.31 85 ALA A C 1
ATOM 684 O O . ALA A 1 85 ? -5.466 -4.370 4.218 1.00 97.31 85 ALA A O 1
ATOM 685 N N . MET A 1 86 ? -5.930 -5.844 5.858 1.00 97.31 86 MET A N 1
ATOM 686 C CA . MET A 1 86 ? -6.633 -6.819 5.028 1.00 97.31 86 MET A CA 1
ATOM 687 C C . MET A 1 86 ? -7.871 -7.341 5.765 1.00 97.31 86 MET A C 1
ATOM 689 O O . MET A 1 86 ? -7.802 -7.659 6.952 1.00 97.31 86 MET A O 1
ATOM 693 N N . SER A 1 87 ? -9.004 -7.452 5.068 1.00 96.06 87 SER A N 1
ATOM 694 C CA . SER A 1 87 ? -10.179 -8.161 5.590 1.00 96.06 87 SER A CA 1
ATOM 695 C C . SER A 1 87 ? -9.872 -9.654 5.709 1.00 96.06 87 SER A C 1
ATOM 697 O O . SER A 1 87 ? -9.358 -10.263 4.772 1.00 96.06 87 SER A O 1
ATOM 699 N N . VAL A 1 88 ? -10.196 -10.267 6.848 1.00 95.75 88 VAL A N 1
ATOM 700 C CA . VAL A 1 88 ? -9.886 -11.686 7.084 1.00 95.75 88 VAL A CA 1
ATOM 701 C C . VAL A 1 88 ? -10.797 -12.603 6.268 1.00 95.75 88 VAL A C 1
ATOM 703 O O . VAL A 1 88 ? -10.309 -13.561 5.668 1.00 95.75 88 VAL A O 1
ATOM 706 N N . GLY A 1 89 ? -12.096 -12.295 6.207 1.00 91.94 89 GLY A N 1
ATOM 707 C CA . GLY A 1 89 ? -13.083 -13.132 5.521 1.00 91.94 89 GLY A CA 1
ATOM 708 C C . GLY A 1 89 ? -12.886 -13.162 4.006 1.00 91.94 89 GLY A C 1
ATOM 709 O O . GLY A 1 89 ? -12.807 -14.231 3.409 1.00 91.94 89 GLY A O 1
ATOM 710 N N . THR A 1 90 ? -12.751 -11.988 3.384 1.00 92.38 90 THR A N 1
ATOM 711 C CA . THR A 1 90 ? -12.647 -11.866 1.917 1.00 92.38 90 THR A CA 1
ATOM 712 C C . THR A 1 90 ? -11.213 -11.868 1.399 1.00 92.38 90 THR A C 1
ATOM 714 O O . THR A 1 90 ? -11.005 -11.953 0.192 1.00 92.38 90 THR A O 1
ATOM 717 N N . ARG A 1 91 ? -10.215 -11.731 2.285 1.00 94.56 91 ARG A N 1
ATOM 718 C CA . ARG A 1 91 ? -8.805 -11.479 1.925 1.00 94.56 91 ARG A CA 1
ATOM 719 C C . ARG A 1 91 ? -8.601 -10.222 1.076 1.00 94.56 91 ARG A C 1
ATOM 721 O O . ARG A 1 91 ? -7.560 -10.060 0.443 1.00 94.56 91 ARG A O 1
ATOM 728 N N . LEU A 1 92 ? -9.571 -9.308 1.090 1.00 94.81 92 LEU A N 1
ATOM 729 C CA . LEU A 1 92 ? -9.457 -8.025 0.419 1.00 94.81 92 LEU A CA 1
ATOM 730 C C . LEU A 1 92 ? -8.396 -7.170 1.114 1.00 94.81 92 LEU A C 1
ATOM 732 O O . LEU A 1 92 ? -8.526 -6.844 2.297 1.00 94.81 92 LEU A O 1
ATOM 736 N N . TRP A 1 93 ? -7.373 -6.768 0.364 1.00 94.81 93 TRP A N 1
ATOM 737 C CA . TRP A 1 93 ? -6.433 -5.737 0.793 1.00 94.81 93 TRP A CA 1
ATOM 738 C C . TRP A 1 93 ? -7.168 -4.404 0.892 1.00 94.81 93 TRP A C 1
ATOM 740 O O . TRP A 1 93 ? -7.666 -3.896 -0.101 1.00 94.81 93 TRP A O 1
ATOM 750 N N . LEU A 1 94 ? -7.253 -3.832 2.089 1.00 95.19 94 LEU A N 1
ATOM 751 C CA . LEU A 1 94 ? -7.948 -2.560 2.309 1.00 95.19 94 LEU A CA 1
ATOM 752 C C . LEU A 1 94 ? -7.051 -1.379 1.944 1.00 95.19 94 LEU A C 1
ATOM 754 O O . LEU A 1 94 ? -7.515 -0.362 1.435 1.00 95.19 94 LEU A O 1
ATOM 758 N N . GLY A 1 95 ? -5.751 -1.525 2.184 1.00 95.12 95 GLY A N 1
ATOM 759 C CA . GLY A 1 95 ? -4.749 -0.553 1.785 1.00 95.12 95 GLY A CA 1
ATOM 760 C C . GLY A 1 95 ? -3.481 -0.655 2.617 1.00 95.12 95 GLY A C 1
ATOM 761 O O . GLY A 1 95 ? -3.362 -1.485 3.523 1.00 95.12 95 GLY A O 1
ATOM 762 N N . ALA A 1 96 ? -2.540 0.230 2.308 1.00 95.88 96 ALA A N 1
ATOM 763 C CA . ALA A 1 96 ? -1.267 0.344 2.996 1.00 95.88 96 ALA A CA 1
ATOM 764 C C . ALA A 1 96 ? -0.878 1.813 3.197 1.00 95.88 96 ALA A C 1
ATOM 766 O O . ALA A 1 96 ? -1.291 2.693 2.445 1.00 95.88 96 ALA A O 1
ATOM 767 N N . VAL A 1 97 ? -0.067 2.079 4.217 1.00 96.88 97 VAL A N 1
ATOM 768 C CA . VAL A 1 97 ? 0.480 3.402 4.521 1.00 96.88 97 VAL A CA 1
ATOM 769 C C . VAL A 1 97 ? 1.984 3.283 4.706 1.00 96.88 97 VAL A C 1
ATOM 771 O O . VAL A 1 97 ? 2.452 2.506 5.535 1.00 96.88 97 VAL A O 1
ATOM 774 N N . CYS A 1 98 ? 2.738 4.102 3.974 1.00 95.75 98 CYS A N 1
ATOM 775 C CA . CYS A 1 98 ? 4.194 4.155 4.052 1.00 95.75 98 CYS A CA 1
ATOM 776 C C . CYS A 1 98 ? 4.657 5.353 4.894 1.00 95.75 98 CYS A C 1
ATOM 778 O O . CYS A 1 98 ? 4.224 6.485 4.675 1.00 95.75 98 CYS A O 1
ATOM 780 N N . GLN A 1 99 ? 5.577 5.132 5.832 1.00 96.38 99 GLN A N 1
ATOM 781 C CA . GLN A 1 99 ? 6.230 6.182 6.621 1.00 96.38 99 GLN A CA 1
ATOM 782 C C . GLN A 1 99 ? 7.711 5.863 6.835 1.00 96.38 99 GLN A C 1
ATOM 784 O O . GLN A 1 99 ? 8.113 4.706 6.900 1.00 96.38 99 GLN A O 1
ATOM 789 N N . ALA A 1 100 ? 8.537 6.892 7.028 1.00 95.75 100 ALA A N 1
ATOM 790 C CA . ALA A 1 100 ? 9.944 6.700 7.393 1.00 95.75 100 ALA A CA 1
ATOM 791 C C . ALA A 1 100 ? 10.122 6.170 8.832 1.00 95.75 100 ALA A C 1
ATOM 793 O O . ALA A 1 100 ? 11.171 5.628 9.180 1.00 95.75 100 ALA A O 1
ATOM 794 N N . LYS A 1 101 ? 9.110 6.336 9.696 1.00 95.56 101 LYS A N 1
ATOM 795 C CA . LYS A 1 101 ? 9.148 5.957 11.115 1.00 95.56 101 LYS A CA 1
ATOM 796 C C . LYS A 1 101 ? 7.937 5.097 11.482 1.00 95.56 101 LYS A C 1
ATOM 798 O O . LYS A 1 101 ? 6.824 5.383 11.049 1.00 95.56 101 LYS A O 1
ATOM 803 N N . ARG A 1 102 ? 8.15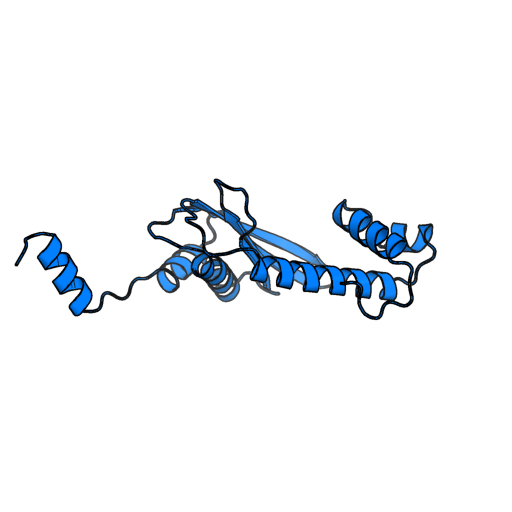4 4.099 12.346 1.00 96.00 102 ARG A N 1
ATOM 804 C CA . ARG A 1 102 ? 7.087 3.349 13.030 1.00 96.00 102 ARG A CA 1
ATOM 805 C C . ARG A 1 102 ? 6.583 4.174 14.211 1.00 96.00 102 ARG A C 1
ATOM 807 O O . ARG A 1 102 ? 7.099 4.060 15.321 1.00 96.00 102 ARG A O 1
ATOM 814 N N . ASP A 1 103 ? 5.635 5.071 13.954 1.00 96.25 103 ASP A N 1
ATOM 815 C CA . ASP A 1 103 ? 5.128 6.018 14.948 1.00 96.25 103 ASP A CA 1
ATOM 816 C C . ASP A 1 103 ? 3.591 6.051 15.050 1.00 96.25 103 ASP A C 1
ATOM 818 O O . ASP A 1 103 ? 2.847 5.445 14.283 1.00 96.25 103 ASP A O 1
ATOM 822 N N . LYS A 1 104 ? 3.077 6.815 16.016 1.00 96.44 104 LYS A N 1
ATOM 823 C CA . LYS A 1 104 ? 1.628 6.941 16.238 1.00 96.44 104 LYS A CA 1
ATOM 824 C C . LYS A 1 104 ? 0.879 7.528 15.032 1.00 96.44 104 LYS A C 1
ATOM 826 O O . LYS A 1 104 ? -0.337 7.355 14.954 1.00 96.44 104 LYS A O 1
ATOM 831 N N . LYS A 1 105 ? 1.559 8.242 14.124 1.00 96.94 105 LYS A N 1
ATOM 832 C CA . LYS A 1 105 ? 0.953 8.771 12.898 1.00 96.94 105 LYS A CA 1
ATOM 833 C C . LYS A 1 105 ? 0.709 7.631 11.913 1.00 96.94 105 LYS A C 1
ATOM 835 O O . LYS A 1 105 ? -0.411 7.543 11.421 1.00 96.94 105 LYS A O 1
ATOM 840 N N . LEU A 1 106 ? 1.679 6.734 11.722 1.00 97.69 106 LEU A N 1
ATOM 841 C CA . LEU A 1 106 ? 1.509 5.513 10.925 1.00 97.69 106 LEU A CA 1
ATOM 842 C C . LEU A 1 106 ? 0.316 4.683 11.429 1.00 97.69 106 LEU A C 1
ATOM 844 O O . LEU A 1 106 ? -0.590 4.383 10.655 1.00 97.69 106 LEU A O 1
ATOM 848 N N . ALA A 1 107 ? 0.261 4.414 12.741 1.00 97.44 107 ALA A N 1
ATOM 849 C CA . ALA A 1 107 ? -0.843 3.676 13.365 1.00 97.44 107 ALA A CA 1
ATOM 850 C C . ALA A 1 107 ? -2.206 4.351 13.135 1.00 97.44 107 ALA A C 1
ATOM 852 O O . ALA A 1 107 ? -3.182 3.699 12.775 1.00 97.44 107 ALA A O 1
ATOM 853 N N . LYS A 1 108 ? -2.288 5.677 13.315 1.00 97.38 108 LYS A N 1
ATOM 854 C CA . LYS A 1 108 ? -3.530 6.424 13.079 1.00 97.38 108 LYS A CA 1
ATOM 855 C C . LYS A 1 108 ? -3.960 6.342 11.613 1.00 97.38 108 LYS A C 1
ATOM 857 O O . LYS A 1 108 ? -5.134 6.118 11.354 1.00 97.38 108 LYS A O 1
ATOM 862 N N . GLN A 1 109 ? -3.032 6.526 10.676 1.00 97.75 109 GLN A N 1
ATOM 863 C CA . GLN A 1 109 ? -3.334 6.536 9.245 1.00 97.75 109 GLN A CA 1
ATOM 864 C C . GLN A 1 109 ? -3.866 5.185 8.761 1.00 97.75 109 GLN A C 1
ATOM 866 O O . GLN A 1 109 ? -4.861 5.167 8.040 1.00 97.75 109 GLN A O 1
ATOM 871 N N . ILE A 1 110 ? -3.269 4.065 9.191 1.00 97.75 110 ILE A N 1
ATOM 872 C CA . ILE A 1 110 ? -3.780 2.745 8.799 1.00 97.75 110 ILE A CA 1
ATOM 873 C C . ILE A 1 110 ? -5.152 2.455 9.426 1.00 97.75 110 ILE A C 1
ATOM 875 O O . ILE A 1 110 ? -6.035 1.950 8.742 1.00 97.75 110 ILE A O 1
ATOM 879 N N . MET A 1 111 ? -5.398 2.878 10.671 1.00 97.00 111 MET A N 1
ATOM 880 C CA . MET A 1 111 ? -6.733 2.762 11.277 1.00 97.00 111 MET A CA 1
ATOM 881 C C . MET A 1 111 ? -7.775 3.620 10.551 1.00 97.00 111 MET A C 1
ATOM 883 O O . MET A 1 111 ? -8.899 3.175 10.341 1.00 97.00 111 MET A O 1
ATOM 887 N N . THR A 1 112 ? -7.409 4.829 10.113 1.00 96.06 112 THR A N 1
ATOM 888 C CA . THR A 1 112 ? -8.277 5.673 9.277 1.00 96.06 112 THR A CA 1
ATOM 889 C C . THR A 1 112 ? -8.563 5.030 7.918 1.00 96.06 112 THR A C 1
ATOM 891 O O . THR A 1 112 ? -9.693 5.113 7.451 1.00 96.06 112 THR A O 1
ATOM 894 N N . CYS A 1 113 ? -7.586 4.346 7.311 1.00 95.25 113 CYS A N 1
ATOM 895 C CA . CYS A 1 113 ? -7.810 3.563 6.094 1.00 95.25 113 CYS A CA 1
ATOM 896 C C . CYS A 1 113 ? -8.906 2.508 6.314 1.00 95.25 113 CYS A C 1
ATOM 898 O O . CYS A 1 113 ? -9.884 2.486 5.576 1.00 95.25 113 CYS A O 1
ATOM 900 N N . ILE A 1 114 ? -8.806 1.711 7.383 1.00 95.38 114 ILE A N 1
ATOM 901 C CA . ILE A 1 114 ? -9.808 0.688 7.732 1.00 95.38 114 ILE A CA 1
ATOM 902 C C . ILE A 1 114 ? -11.190 1.311 7.944 1.00 95.38 114 ILE A C 1
ATOM 904 O O . ILE A 1 114 ? -12.176 0.829 7.395 1.00 95.38 114 ILE A O 1
ATOM 908 N N . TYR A 1 115 ? -11.256 2.405 8.706 1.00 94.12 115 TYR A N 1
ATOM 909 C CA . TYR A 1 115 ? -12.504 3.115 8.981 1.00 94.12 115 TYR A CA 1
ATOM 910 C C . TYR A 1 115 ? -13.218 3.570 7.703 1.00 94.12 115 TYR A C 1
ATOM 912 O O . TYR A 1 115 ? -14.431 3.429 7.593 1.00 94.12 115 TYR A O 1
ATOM 920 N N . ASN A 1 116 ? -12.478 4.071 6.712 1.00 92.19 116 ASN A N 1
ATOM 921 C CA . ASN A 1 116 ? -13.066 4.547 5.458 1.00 92.19 116 ASN A CA 1
ATOM 922 C C . ASN A 1 116 ? -13.728 3.427 4.638 1.00 92.19 116 ASN A C 1
ATOM 924 O O . ASN A 1 116 ? -14.648 3.707 3.865 1.00 92.19 116 ASN A O 1
ATOM 928 N N . TRP A 1 117 ? -13.281 2.183 4.826 1.00 92.94 117 TRP A N 1
ATOM 929 C CA . TRP A 1 117 ? -13.814 0.997 4.158 1.00 92.94 117 TRP A CA 1
ATOM 930 C C . TRP A 1 117 ? -14.892 0.265 4.960 1.00 92.94 117 TRP A C 1
ATOM 932 O O . TRP A 1 117 ? -15.608 -0.551 4.387 1.00 92.94 117 TRP A O 1
ATOM 942 N N . ALA A 1 118 ? -15.039 0.537 6.256 1.00 92.31 118 ALA A N 1
ATOM 943 C CA . ALA A 1 118 ? -16.020 -0.140 7.096 1.00 92.31 118 ALA A CA 1
ATOM 944 C C . ALA A 1 118 ? -17.447 0.355 6.797 1.00 92.31 118 ALA A C 1
ATOM 946 O O . ALA A 1 118 ? 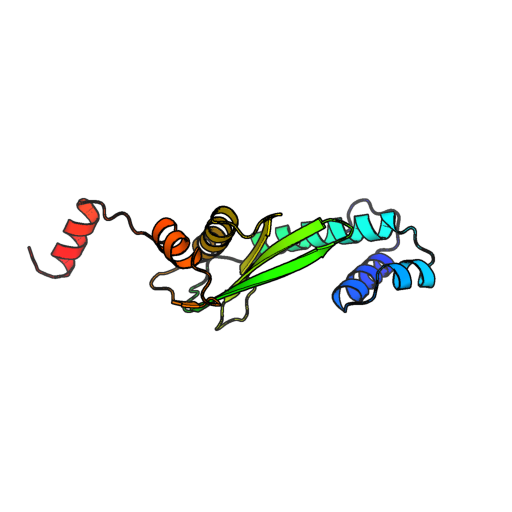-17.738 1.548 6.891 1.00 92.31 118 ALA A O 1
ATOM 947 N N . GLN A 1 119 ? -18.352 -0.563 6.451 1.00 88.94 119 GLN A N 1
ATOM 948 C CA . GLN A 1 119 ? -19.780 -0.263 6.296 1.00 88.94 119 GLN A CA 1
ATOM 949 C C . GLN A 1 119 ? -20.517 -0.257 7.642 1.00 88.94 119 GLN A C 1
ATOM 951 O O . GLN A 1 119 ? -21.381 0.590 7.865 1.00 88.94 119 GLN A O 1
ATOM 956 N N . HIS A 1 120 ? -20.169 -1.190 8.531 1.00 77.75 120 HIS A N 1
ATOM 957 C CA . HIS A 1 120 ? -20.837 -1.414 9.810 1.00 77.75 120 HIS A CA 1
ATOM 958 C C . HIS A 1 120 ? -19.832 -1.602 10.952 1.00 77.75 120 HIS A C 1
ATOM 960 O O . HIS A 1 120 ? -18.667 -1.936 10.736 1.00 77.75 120 HIS A O 1
ATOM 966 N N . MET A 1 121 ? -20.323 -1.382 12.170 1.00 77.19 121 MET A N 1
ATOM 967 C CA . MET A 1 121 ? -19.666 -1.693 13.441 1.00 77.19 121 MET A CA 1
ATOM 968 C C . MET A 1 121 ? -20.625 -2.579 14.262 1.00 77.19 121 MET A C 1
ATOM 970 O O . MET A 1 121 ? -21.839 -2.417 14.105 1.00 77.19 121 MET A O 1
ATOM 974 N N . PRO A 1 122 ? -20.136 -3.486 15.136 1.00 81.06 122 PRO A N 1
ATOM 975 C CA . PRO A 1 122 ? -18.754 -3.626 15.614 1.00 81.06 122 PRO A CA 1
ATOM 976 C C . PRO A 1 122 ? -17.800 -4.359 14.649 1.00 81.06 122 PRO A C 1
ATOM 978 O O . PRO A 1 122 ? -18.217 -5.184 13.846 1.00 81.06 122 PRO A O 1
ATOM 981 N N . LEU A 1 123 ? -16.499 -4.065 14.777 1.00 89.44 123 LEU A N 1
ATOM 982 C CA . LEU A 1 123 ? -15.398 -4.636 13.989 1.00 89.44 123 LEU A CA 1
ATOM 983 C C . LEU A 1 123 ? -14.326 -5.226 14.921 1.00 89.44 123 LEU A C 1
ATOM 985 O O . LEU A 1 123 ? -13.913 -4.571 15.879 1.00 89.44 123 LEU A O 1
ATOM 989 N N . VAL A 1 124 ? -13.809 -6.414 14.599 1.00 94.44 124 VAL A N 1
ATOM 990 C CA . VAL A 1 124 ? -12.624 -6.994 15.250 1.00 94.44 124 VAL A CA 1
ATOM 991 C C . VAL A 1 124 ? -11.365 -6.600 14.476 1.00 94.44 124 VAL A C 1
ATOM 993 O O . VAL A 1 124 ? -11.247 -6.885 13.288 1.00 94.44 124 VAL A O 1
ATOM 996 N N . ILE A 1 125 ? -10.392 -5.977 15.143 1.00 95.25 125 ILE A N 1
ATOM 997 C CA . ILE A 1 125 ? -9.098 -5.625 14.537 1.00 95.25 125 ILE A CA 1
ATOM 998 C C . ILE A 1 125 ? -7.991 -6.413 15.238 1.00 95.25 125 ILE A C 1
ATOM 1000 O O . ILE A 1 125 ? -7.760 -6.221 16.430 1.00 95.25 125 ILE A O 1
ATOM 1004 N N . ALA A 1 126 ? -7.307 -7.284 14.497 1.00 96.56 126 ALA A N 1
ATOM 1005 C CA . ALA A 1 126 ? -6.184 -8.084 14.976 1.00 96.56 126 ALA A CA 1
ATOM 1006 C C . ALA A 1 126 ? -4.848 -7.464 14.534 1.00 96.56 126 ALA A C 1
ATOM 1008 O O . ALA A 1 126 ? -4.683 -7.138 13.360 1.00 96.56 126 ALA A O 1
ATOM 1009 N N . PHE A 1 127 ? -3.902 -7.318 15.464 1.00 95.12 127 PHE A N 1
ATOM 1010 C CA . PHE A 1 127 ? -2.552 -6.790 15.226 1.00 95.12 127 PHE A CA 1
ATOM 1011 C C . PHE A 1 127 ? -1.518 -7.462 16.147 1.00 95.12 127 PHE A C 1
ATOM 1013 O O . PHE A 1 127 ? -1.884 -8.038 17.171 1.00 95.12 127 PHE A O 1
ATOM 1020 N N . ASP A 1 128 ? -0.231 -7.351 15.802 1.00 87.62 128 ASP A N 1
ATOM 1021 C CA . ASP A 1 128 ? 0.931 -8.032 16.418 1.00 87.62 128 ASP A CA 1
ATOM 1022 C C . ASP A 1 128 ? 1.264 -7.639 17.879 1.00 87.62 128 ASP A C 1
ATOM 1024 O O . ASP A 1 128 ? 2.191 -8.178 18.482 1.00 87.62 128 ASP A O 1
ATOM 1028 N N . GLY A 1 129 ? 0.522 -6.695 18.462 1.00 88.94 129 GLY A N 1
ATOM 1029 C CA . GLY A 1 129 ? 0.740 -6.185 19.818 1.00 88.94 129 GLY A CA 1
ATOM 1030 C C . GLY A 1 129 ? 1.460 -4.835 19.895 1.00 88.94 129 GLY A C 1
ATOM 1031 O O . GLY A 1 129 ? 1.796 -4.389 20.996 1.00 88.94 129 GLY A O 1
ATOM 1032 N N . TRP A 1 130 ? 1.673 -4.127 18.779 1.00 94.50 130 TRP A N 1
ATOM 1033 C CA . TRP A 1 130 ? 2.233 -2.776 18.838 1.00 94.50 130 TRP A CA 1
ATOM 1034 C C . TRP A 1 130 ? 1.370 -1.799 19.655 1.00 94.50 130 TRP A C 1
ATOM 1036 O O . TRP A 1 130 ? 0.221 -1.495 19.329 1.00 94.50 130 TRP A O 1
ATOM 1046 N N . ASN A 1 131 ? 1.963 -1.221 20.705 1.00 94.25 131 ASN A N 1
ATOM 1047 C CA . ASN A 1 131 ? 1.268 -0.378 21.686 1.00 94.25 131 ASN A CA 1
ATOM 1048 C C . ASN A 1 131 ? 0.620 0.907 21.127 1.00 94.25 131 ASN A C 1
ATOM 1050 O O . ASN A 1 131 ? -0.183 1.546 21.813 1.00 94.25 131 ASN A O 1
ATOM 1054 N N . ALA A 1 132 ? 0.956 1.317 19.901 1.00 95.31 132 ALA A N 1
ATOM 1055 C CA . ALA A 1 132 ? 0.345 2.472 19.258 1.00 95.31 132 ALA A CA 1
ATOM 1056 C C . ALA A 1 132 ? -1.079 2.171 18.768 1.00 95.31 132 ALA A C 1
ATOM 1058 O O . ALA A 1 132 ? -1.903 3.093 18.721 1.00 95.31 132 ALA A O 1
ATOM 1059 N N . TYR A 1 133 ? -1.380 0.908 18.444 1.00 95.31 133 TYR A N 1
ATOM 1060 C CA . TYR A 1 133 ? -2.653 0.514 17.852 1.00 95.31 133 TYR A CA 1
ATOM 1061 C C . TYR A 1 133 ? -3.858 0.729 18.762 1.00 95.31 133 TYR A C 1
ATOM 1063 O O . TYR A 1 133 ? -4.777 1.403 18.302 1.00 95.31 133 TYR A O 1
ATOM 1071 N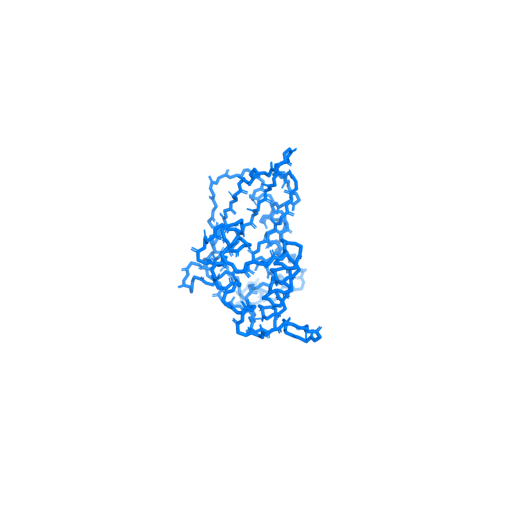 N . PRO A 1 134 ? -3.870 0.321 20.048 1.00 94.12 134 PRO A N 1
ATOM 1072 C CA . PRO A 1 134 ? -5.030 0.553 20.911 1.00 94.12 134 PRO A CA 1
ATOM 1073 C C . PRO A 1 134 ? -5.452 2.028 20.956 1.00 94.12 134 PRO A C 1
ATOM 1075 O O . PRO A 1 134 ? -6.617 2.365 20.758 1.00 94.12 134 PRO A O 1
ATOM 1078 N N . LYS A 1 135 ? -4.483 2.945 21.105 1.00 94.12 135 LYS A N 1
ATOM 1079 C CA . LYS A 1 135 ? -4.755 4.390 21.125 1.00 94.12 135 LYS A CA 1
ATOM 1080 C C . LYS A 1 135 ? -5.188 4.929 19.760 1.00 94.12 135 LYS A C 1
ATOM 1082 O O . LYS A 1 135 ? -5.924 5.913 19.714 1.00 94.12 135 LYS A O 1
ATOM 1087 N N . ALA A 1 136 ? -4.710 4.349 18.661 1.00 95.62 136 ALA A N 1
ATOM 1088 C CA . ALA A 1 136 ? -5.168 4.697 17.321 1.00 95.62 136 ALA A CA 1
ATOM 1089 C C . ALA A 1 136 ? -6.617 4.232 17.101 1.00 95.62 136 ALA A C 1
ATOM 1091 O O . ALA A 1 136 ? -7.440 5.049 16.691 1.00 95.62 136 ALA A O 1
ATOM 1092 N N . CYS A 1 137 ? -6.949 2.992 17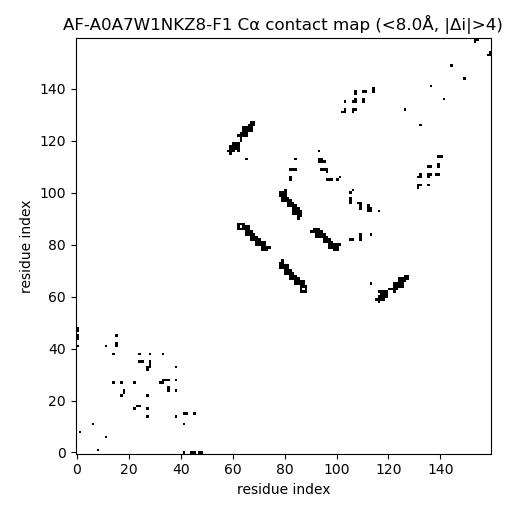.479 1.00 93.38 137 CYS A N 1
ATOM 1093 C CA . CYS A 1 137 ? -8.303 2.448 17.413 1.00 93.38 137 CYS A CA 1
ATOM 1094 C C . CYS A 1 137 ? -9.285 3.322 18.198 1.00 93.38 137 CYS A C 1
ATOM 1096 O O . CYS A 1 137 ? -10.237 3.842 17.624 1.00 93.38 137 CYS A O 1
ATOM 1098 N N . SER A 1 138 ? -8.995 3.601 19.475 1.00 90.69 138 SER A N 1
ATOM 1099 C CA . SER A 1 138 ? -9.852 4.452 20.314 1.00 90.69 138 SER A CA 1
ATOM 1100 C C . SER A 1 138 ? -9.970 5.895 19.822 1.00 90.69 138 SER A C 1
ATOM 1102 O O . SER A 1 138 ? -10.843 6.619 20.279 1.00 90.69 138 SER A O 1
ATOM 1104 N N . LYS A 1 139 ? -9.080 6.373 18.948 1.00 92.06 139 LYS A N 1
ATOM 1105 C CA . LYS A 1 139 ? -9.192 7.718 18.366 1.00 92.06 139 LYS A CA 1
ATOM 1106 C C . LYS A 1 139 ? -9.995 7.739 17.075 1.00 92.06 139 LYS A C 1
ATOM 1108 O O . LYS A 1 139 ? -10.624 8.752 16.800 1.00 92.06 139 LYS A O 1
ATOM 1113 N N . VAL A 1 140 ? -9.900 6.684 16.272 1.00 93.25 140 VAL A N 1
ATOM 1114 C CA . VAL A 1 140 ? -10.526 6.615 14.947 1.00 93.25 140 VAL A CA 1
ATOM 1115 C C . VAL A 1 140 ? -11.946 6.060 15.032 1.00 93.25 140 VAL A C 1
ATOM 1117 O O . VAL A 1 140 ? -12.841 6.627 14.424 1.00 93.25 140 VAL A O 1
ATOM 1120 N N . PHE A 1 141 ? -12.161 5.005 15.819 1.00 88.81 141 PHE A N 1
ATOM 1121 C CA . PHE A 1 141 ? -13.445 4.298 15.911 1.00 88.81 141 PHE A CA 1
ATOM 1122 C C . PHE A 1 141 ? -14.307 4.746 17.095 1.00 88.81 141 PHE A C 1
ATOM 1124 O O . PHE A 1 141 ? -15.315 4.115 17.398 1.00 88.81 141 PHE A O 1
ATOM 1131 N N . ARG A 1 142 ? -13.914 5.805 17.812 1.00 82.75 142 ARG A N 1
ATOM 1132 C CA . ARG A 1 142 ? -14.738 6.327 18.904 1.00 82.75 142 ARG A CA 1
ATOM 1133 C C . ARG A 1 142 ? -16.002 6.945 18.329 1.00 82.75 142 ARG A C 1
ATOM 1135 O O . ARG A 1 142 ? -15.934 7.957 17.639 1.00 82.75 142 ARG A O 1
ATOM 1142 N N . GLU A 1 143 ? -17.144 6.384 18.694 1.00 65.81 143 GLU A N 1
ATOM 1143 C CA . GLU A 1 143 ? -18.424 7.051 18.510 1.00 65.81 143 GLU A CA 1
ATOM 1144 C C . GLU A 1 143 ? -18.516 8.242 19.470 1.00 65.81 143 GLU A C 1
ATOM 1146 O O . GLU A 1 143 ? -18.305 8.122 20.682 1.00 65.81 143 GLU A O 1
ATOM 1151 N N . VAL A 1 144 ? -18.809 9.421 18.924 1.00 55.91 144 VAL A N 1
ATOM 1152 C CA . VAL A 1 144 ? -19.297 10.540 19.727 1.00 55.91 144 VAL A CA 1
ATOM 1153 C C . VAL A 1 144 ? -20.796 10.324 19.868 1.00 55.91 144 VAL A C 1
ATOM 1155 O O . VAL A 1 144 ? -21.549 10.533 18.918 1.00 55.91 144 VAL A O 1
ATOM 1158 N N . TYR A 1 145 ? -21.228 9.876 21.041 1.00 46.50 145 TYR A N 1
ATOM 1159 C CA . TYR A 1 145 ? -22.640 9.901 21.390 1.00 46.50 145 TYR A CA 1
ATOM 1160 C C . TYR A 1 145 ? -23.067 11.370 21.504 1.00 46.50 145 TYR A C 1
ATOM 1162 O O . TYR A 1 145 ? -22.640 12.069 22.423 1.00 46.50 145 TYR A O 1
ATOM 1170 N N . SER A 1 146 ? -23.862 11.864 20.551 1.00 53.06 146 SER A N 1
ATOM 1171 C CA . SER A 1 146 ? -24.644 13.079 20.781 1.00 53.06 146 SER A CA 1
ATOM 1172 C C . SER A 1 146 ? -25.750 12.750 21.787 1.00 53.06 146 SER A C 1
ATOM 1174 O O . SER A 1 146 ? -26.253 11.625 21.809 1.00 53.06 146 SER A O 1
ATOM 1176 N N . LEU A 1 147 ? -26.131 13.716 22.629 1.00 55.75 147 LEU A N 1
ATOM 1177 C CA . LEU A 1 147 ? -27.218 13.536 23.605 1.00 55.75 147 LEU A CA 1
ATOM 1178 C C . LEU A 1 147 ? -28.524 13.075 22.931 1.00 55.75 147 LEU A C 1
ATOM 1180 O O . LEU A 1 147 ? -29.253 12.273 23.501 1.00 55.75 147 LEU A O 1
ATOM 1184 N N . GLU A 1 148 ? -28.756 13.493 21.686 1.00 58.88 148 GLU A N 1
ATOM 1185 C CA . GLU A 1 148 ? -29.876 13.045 20.848 1.00 58.88 148 GLU A CA 1
ATOM 1186 C C . GLU A 1 148 ? -29.831 11.535 20.559 1.00 58.88 148 GLU A C 1
ATOM 1188 O O . GLU A 1 148 ? -30.823 10.841 20.750 1.00 58.88 148 GLU A O 1
ATOM 1193 N N . LYS A 1 149 ? -28.662 10.980 20.205 1.00 56.47 149 LYS A N 1
ATOM 1194 C CA . LYS A 1 149 ? -28.512 9.533 19.963 1.00 56.47 149 LYS A CA 1
ATOM 1195 C C . LYS A 1 149 ? -28.631 8.699 21.238 1.00 56.47 149 LYS A C 1
ATOM 1197 O O . LYS A 1 149 ? -29.041 7.545 21.169 1.00 56.47 149 LYS A O 1
ATOM 1202 N N . LEU A 1 150 ? -28.271 9.264 22.393 1.00 58.69 150 LEU A N 1
ATOM 1203 C CA . LEU A 1 150 ? -28.490 8.622 23.695 1.00 58.69 150 LEU A CA 1
ATOM 1204 C C . LEU A 1 150 ? -29.979 8.574 24.049 1.00 58.69 150 LEU A C 1
ATOM 1206 O O . LEU A 1 150 ? -30.435 7.552 24.553 1.00 58.69 150 LEU A O 1
ATOM 1210 N N . ALA A 1 151 ? -30.731 9.635 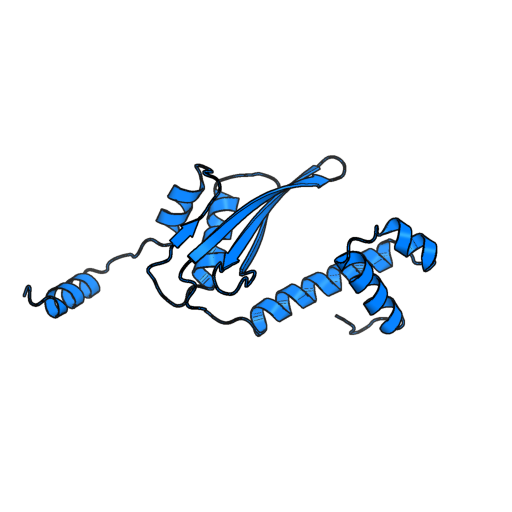23.744 1.00 60.41 151 ALA A N 1
ATOM 1211 C CA . ALA A 1 151 ? -32.178 9.676 23.941 1.00 60.41 151 ALA A CA 1
ATOM 1212 C C . ALA A 1 151 ? -32.910 8.675 23.028 1.00 60.41 151 ALA A C 1
ATOM 1214 O O . ALA A 1 151 ? -33.751 7.918 23.506 1.00 60.41 151 ALA A O 1
ATOM 1215 N N . ASP A 1 152 ? -32.529 8.583 21.750 1.00 62.03 152 ASP A N 1
ATOM 1216 C CA . ASP A 1 152 ? -33.103 7.603 20.815 1.00 62.03 152 ASP A CA 1
ATOM 1217 C C . ASP A 1 152 ? -32.770 6.153 21.199 1.00 62.03 152 ASP A C 1
ATOM 1219 O O . ASP A 1 152 ? -33.592 5.250 21.040 1.00 62.03 152 ASP A O 1
ATOM 1223 N N . HIS A 1 153 ? -31.570 5.906 21.732 1.00 63.12 153 HIS A N 1
ATOM 1224 C CA . HIS A 1 153 ? -31.183 4.580 22.213 1.00 63.12 153 HIS A CA 1
ATOM 1225 C C . HIS A 1 153 ? -31.906 4.207 23.519 1.00 63.12 153 HIS A C 1
ATOM 1227 O O . HIS A 1 153 ? -32.336 3.067 23.668 1.00 63.12 153 HIS A O 1
ATOM 1233 N N . ALA A 1 154 ? -32.106 5.164 24.433 1.00 59.16 154 ALA A N 1
ATOM 1234 C CA . ALA A 1 154 ? -32.884 4.967 25.658 1.00 59.16 154 ALA A CA 1
ATOM 1235 C C . ALA A 1 154 ? -34.375 4.707 25.369 1.00 59.16 154 ALA A C 1
ATOM 1237 O O . ALA A 1 154 ? -34.963 3.806 25.968 1.00 59.16 154 ALA A O 1
ATOM 1238 N N . ASN A 1 155 ? -34.957 5.419 24.397 1.00 64.50 155 ASN A N 1
ATOM 1239 C CA . ASN A 1 155 ? -36.328 5.192 23.931 1.00 64.50 155 ASN A CA 1
ATOM 1240 C C . ASN A 1 155 ? -36.494 3.814 23.275 1.00 64.50 155 ASN A C 1
ATOM 1242 O O . ASN A 1 155 ? -37.453 3.105 23.569 1.00 64.50 155 ASN A O 1
ATOM 1246 N N . ASN A 1 156 ? -35.541 3.389 22.439 1.00 62.16 156 ASN A N 1
ATOM 1247 C CA . ASN A 1 156 ? -35.571 2.060 21.815 1.00 62.16 156 ASN A CA 1
ATOM 1248 C C . ASN A 1 156 ? -35.353 0.905 22.810 1.00 62.16 156 ASN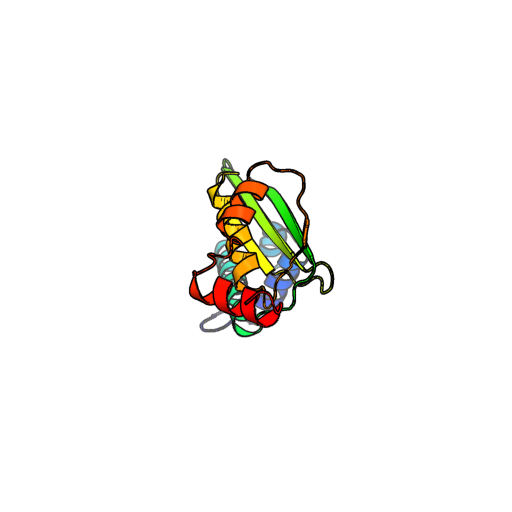 A C 1
ATOM 1250 O O . ASN A 1 156 ? -35.721 -0.230 22.518 1.00 62.16 156 ASN A O 1
ATOM 1254 N N . LEU A 1 157 ? -34.778 1.183 23.983 1.00 66.69 157 LEU A N 1
ATOM 1255 C CA . LEU A 1 157 ? -34.623 0.225 25.081 1.00 66.69 157 LEU A CA 1
ATOM 1256 C C . LEU A 1 157 ? -35.787 0.262 26.089 1.00 66.69 157 LEU A C 1
ATOM 1258 O O . LEU A 1 157 ? -35.766 -0.500 27.053 1.00 66.69 157 LEU A O 1
ATOM 1262 N N . GLY A 1 158 ? -36.797 1.118 25.881 1.00 50.94 158 GLY A N 1
ATOM 1263 C CA . GLY A 1 158 ? -37.956 1.237 26.773 1.00 50.94 158 GLY A CA 1
ATOM 1264 C C . GLY A 1 158 ? -37.618 1.784 28.165 1.00 50.94 158 GLY A C 1
ATOM 1265 O O . GLY A 1 158 ? -38.271 1.420 29.138 1.00 50.94 158 GLY A O 1
ATOM 1266 N N . LEU A 1 159 ? -36.572 2.610 28.272 1.00 54.47 159 LEU A N 1
ATOM 1267 C CA . LEU A 1 159 ? -36.075 3.175 29.534 1.00 54.47 159 LEU A CA 1
ATOM 1268 C C . LEU A 1 159 ? -36.544 4.623 29.786 1.00 54.47 159 LEU A C 1
ATOM 1270 O O . LEU A 1 159 ? -36.008 5.278 30.682 1.00 54.47 159 LEU A O 1
ATOM 1274 N N . ALA A 1 160 ? -37.504 5.117 28.999 1.00 52.31 160 ALA A N 1
ATOM 1275 C CA . ALA A 1 160 ? -38.120 6.437 29.143 1.00 52.31 160 ALA A CA 1
ATOM 1276 C C . ALA A 1 160 ? -39.550 6.336 29.686 1.00 52.31 160 ALA A C 1
ATOM 1278 O O . ALA A 1 160 ? -40.283 5.425 29.239 1.00 52.31 160 ALA A O 1
#

Secondary structure (DSSP, 8-state):
--TT-SS-HHHHHHHHHHHHTT--HHHHHHHHT--HHHHHHHHHHHHHHHHHHHHHH---B--SEEEEEEEEEEETTEEEEEEEEEETTT--EEEEEEESS-SHHHHHHHHHHHHHHB-SS--EEE-S--THHHHHHHHHS-----HHHHHHHHHHTT--

Solvent-accessible surface area (backbone atoms only — not comparable to full-atom values): 9356 Å² total; per-residue (Å²): 101,72,81,90,62,95,63,63,63,69,59,54,51,50,53,52,49,40,47,74,75,66,48,57,66,70,57,52,26,64,74,69,73,44,60,64,67,57,54,50,50,52,50,51,37,45,50,54,39,50,53,52,49,48,67,72,73,54,69,64,36,80,47,58,34,35,41,38,51,73,46,81,44,80,53,92,97,44,58,37,28,37,35,36,34,28,28,63,85,80,62,44,73,74,49,73,41,79,34,74,54,93,43,62,63,54,38,34,52,43,45,46,53,52,55,74,35,43,62,58,80,82,67,48,77,47,62,94,69,63,80,48,43,64,62,21,46,63,65,64,72,53,78,79,80,47,73,66,59,52,51,54,51,36,52,77,68,69,75,113